Protein AF-A0A2G6JP01-F1 (afdb_monomer_lite)

pLDDT: mean 84.27, std 12.31, range [45.81, 95.88]

Structure (mmCIF, N/CA/C/O backbone):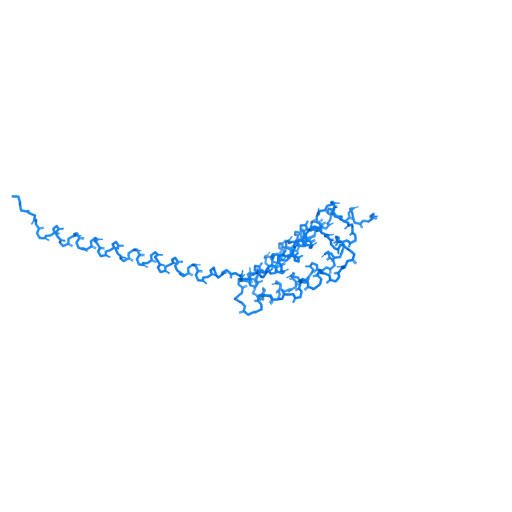
data_AF-A0A2G6JP01-F1
#
_entry.id   AF-A0A2G6JP01-F1
#
loop_
_atom_site.group_PDB
_atom_site.id
_atom_site.type_symbol
_atom_site.label_atom_id
_atom_site.label_alt_id
_atom_site.label_comp_id
_atom_site.label_asym_id
_atom_site.label_entity_id
_atom_site.label_seq_id
_atom_site.pdbx_PDB_ins_code
_atom_site.Cartn_x
_atom_site.Cartn_y
_atom_site.Cartn_z
_atom_site.occupancy
_atom_site.B_iso_or_equiv
_atom_site.auth_seq_id
_atom_site.auth_comp_id
_atom_site.auth_asym_id
_atom_site.auth_atom_id
_atom_site.pdbx_PDB_model_num
ATOM 1 N N . MET A 1 1 ? 12.665 6.155 72.661 1.00 51.53 1 MET A N 1
ATOM 2 C CA . MET A 1 1 ? 12.516 6.424 71.215 1.00 51.53 1 MET A CA 1
ATOM 3 C C . MET A 1 1 ? 11.177 5.849 70.779 1.00 51.53 1 MET A C 1
ATOM 5 O O . MET A 1 1 ? 11.097 4.667 70.488 1.00 51.53 1 MET A O 1
ATOM 9 N N . GLY A 1 2 ? 10.104 6.633 70.898 1.00 56.34 2 GLY A N 1
ATOM 10 C CA . GLY A 1 2 ? 8.747 6.175 70.596 1.00 56.34 2 GLY A CA 1
ATO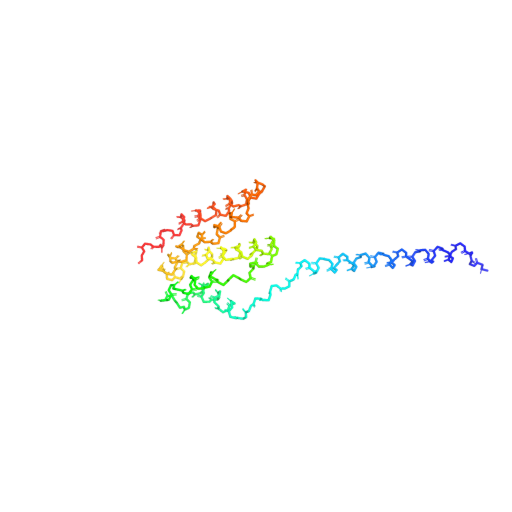M 11 C C . GLY A 1 2 ? 8.394 6.526 69.160 1.00 56.34 2 GLY A C 1
ATOM 12 O O . GLY A 1 2 ? 8.264 7.706 68.843 1.00 56.34 2 GLY A O 1
ATOM 13 N N . PHE A 1 3 ? 8.259 5.524 68.294 1.00 59.69 3 PHE A N 1
ATOM 14 C CA . PHE A 1 3 ? 7.609 5.731 67.006 1.00 59.69 3 PHE A CA 1
ATOM 15 C C . PHE A 1 3 ? 6.141 6.068 67.278 1.00 59.69 3 PHE A C 1
ATOM 17 O O . PHE A 1 3 ? 5.403 5.284 67.871 1.00 59.69 3 PHE A O 1
ATOM 24 N N . SER A 1 4 ? 5.749 7.289 66.926 1.00 76.50 4 SER A N 1
ATOM 25 C CA . SER A 1 4 ? 4.392 7.795 67.113 1.00 76.50 4 SER A CA 1
ATOM 26 C C . SER A 1 4 ? 3.432 7.019 66.209 1.00 76.50 4 SER A C 1
ATOM 28 O O . SER A 1 4 ? 3.738 6.830 65.035 1.00 76.50 4 SER A O 1
ATOM 30 N N . ILE A 1 5 ? 2.271 6.595 66.714 1.00 77.31 5 ILE A N 1
ATOM 31 C CA . ILE A 1 5 ? 1.215 5.879 65.959 1.00 77.31 5 ILE A CA 1
ATOM 32 C C . ILE A 1 5 ? 0.875 6.580 64.629 1.00 77.31 5 ILE A C 1
ATOM 34 O O . ILE A 1 5 ? 0.615 5.932 63.618 1.00 77.31 5 ILE A O 1
ATOM 38 N N . TRP A 1 6 ? 0.991 7.908 64.599 1.00 73.69 6 TRP A N 1
ATOM 39 C CA . TRP A 1 6 ? 0.836 8.741 63.407 1.00 73.69 6 TRP A CA 1
ATOM 40 C C . TRP A 1 6 ? 1.821 8.411 62.273 1.00 73.69 6 TRP A C 1
ATOM 42 O O . TRP A 1 6 ? 1.466 8.517 61.105 1.00 73.69 6 TRP A O 1
ATOM 52 N N . THR A 1 7 ? 3.041 7.974 62.596 1.00 78.25 7 THR A N 1
ATOM 53 C CA . THR A 1 7 ? 4.043 7.559 61.598 1.00 78.25 7 THR A CA 1
ATOM 54 C C . THR A 1 7 ? 3.698 6.218 60.956 1.00 78.25 7 THR A C 1
ATOM 56 O O . THR A 1 7 ? 3.915 6.053 59.761 1.00 78.25 7 THR A O 1
ATOM 59 N N . LEU A 1 8 ? 3.096 5.292 61.709 1.00 77.75 8 LEU A N 1
ATOM 60 C CA . LEU A 1 8 ? 2.646 4.002 61.181 1.00 77.75 8 LEU A CA 1
ATOM 61 C C . LEU A 1 8 ? 1.444 4.183 60.246 1.00 77.75 8 LEU A C 1
ATOM 63 O O . LEU A 1 8 ? 1.469 3.693 59.121 1.00 77.75 8 LEU A O 1
ATOM 67 N N . LEU A 1 9 ? 0.457 4.985 60.659 1.00 80.12 9 LEU A N 1
ATOM 68 C CA . LEU A 1 9 ? -0.710 5.313 59.831 1.00 80.12 9 LEU A CA 1
ATOM 69 C C . LEU A 1 9 ? -0.326 6.052 58.537 1.00 80.12 9 LEU A C 1
ATOM 71 O O . LEU A 1 9 ? -0.903 5.801 57.480 1.00 80.12 9 LEU A O 1
ATOM 75 N N . ALA A 1 10 ? 0.675 6.938 58.594 1.00 85.44 10 ALA A N 1
ATOM 76 C CA . ALA A 1 10 ? 1.185 7.624 57.408 1.00 85.44 10 ALA A CA 1
ATOM 77 C C . ALA A 1 10 ? 1.861 6.657 56.418 1.00 85.44 10 ALA A C 1
ATOM 79 O O . ALA A 1 10 ? 1.671 6.789 55.210 1.00 85.44 10 ALA A O 1
ATOM 80 N N . VAL A 1 11 ? 2.618 5.670 56.910 1.00 84.81 11 VAL A N 1
ATOM 81 C CA . VAL A 1 11 ? 3.265 4.651 56.066 1.00 84.81 11 VAL A CA 1
ATOM 82 C C . VAL A 1 11 ? 2.230 3.740 55.400 1.00 84.81 11 VAL A C 1
ATOM 84 O O . VAL A 1 11 ? 2.350 3.471 54.207 1.00 84.81 11 VAL A O 1
ATOM 87 N N . GLU A 1 12 ? 1.186 3.322 56.119 1.00 88.56 12 GLU A N 1
ATOM 88 C CA . GLU A 1 12 ? 0.093 2.520 55.547 1.00 88.56 12 GLU A CA 1
ATOM 89 C C . GLU A 1 12 ? -0.672 3.277 54.453 1.00 88.56 12 GLU A C 1
ATOM 91 O O . GLU A 1 12 ? -0.951 2.722 53.388 1.00 88.56 12 GLU A O 1
ATOM 96 N N . PHE A 1 13 ? -0.949 4.567 54.667 1.00 89.56 13 PHE A N 1
ATOM 97 C CA . PHE A 1 13 ? -1.611 5.408 53.669 1.00 89.56 13 PHE A CA 1
ATOM 98 C C . PHE A 1 13 ? -0.757 5.600 52.406 1.00 89.56 13 PHE A C 1
ATOM 100 O O . PHE A 1 13 ? -1.264 5.497 51.287 1.00 89.56 13 PHE A O 1
ATOM 107 N N . LEU A 1 14 ? 0.550 5.835 52.568 1.00 89.62 14 LEU A N 1
ATOM 108 C CA . LEU A 1 14 ? 1.482 5.957 51.442 1.00 89.62 14 LEU A CA 1
ATOM 109 C C . LEU A 1 14 ? 1.617 4.643 50.663 1.00 89.62 14 LEU A C 1
ATOM 111 O O . LEU A 1 14 ? 1.666 4.670 49.433 1.00 89.62 14 LEU A O 1
ATOM 115 N N . LEU A 1 15 ? 1.622 3.499 51.354 1.00 89.06 15 LEU A N 1
ATOM 116 C CA . LEU A 1 15 ? 1.643 2.181 50.722 1.00 89.06 15 LEU A CA 1
ATOM 117 C C . LEU A 1 15 ? 0.362 1.933 49.911 1.00 89.06 15 LEU A C 1
ATOM 119 O O . LEU A 1 15 ? 0.437 1.471 48.772 1.00 89.06 15 LEU A O 1
ATOM 123 N N . TYR A 1 16 ? -0.803 2.298 50.453 1.00 90.81 16 TYR A N 1
ATOM 124 C CA . TYR A 1 16 ? -2.081 2.186 49.749 1.00 90.81 16 TYR A CA 1
ATOM 125 C C . TYR A 1 16 ? -2.131 3.075 48.499 1.00 90.81 16 TYR A C 1
ATOM 127 O O . TYR A 1 16 ? -2.524 2.615 47.425 1.00 90.81 16 TYR A O 1
ATOM 135 N N . LEU A 1 17 ? -1.679 4.330 48.606 1.00 91.38 17 LEU A N 1
ATOM 136 C CA . LEU A 1 17 ? -1.608 5.255 47.474 1.00 91.38 17 LEU A CA 1
ATOM 137 C C . LEU A 1 17 ? -0.655 4.744 46.384 1.00 91.38 17 LEU A C 1
ATOM 139 O O . LEU A 1 17 ? -0.989 4.804 45.202 1.00 91.38 17 LEU A O 1
ATOM 143 N N . TYR A 1 18 ? 0.504 4.203 46.769 1.00 90.56 18 TYR A N 1
ATOM 144 C CA . TYR A 1 18 ? 1.461 3.609 45.835 1.00 90.56 18 TYR A CA 1
ATOM 145 C C . TYR A 1 18 ? 0.856 2.417 45.082 1.00 90.56 18 TYR A C 1
ATOM 147 O O . TYR A 1 18 ? 0.928 2.364 43.854 1.00 90.56 18 TYR A O 1
ATOM 155 N N . ILE A 1 19 ? 0.193 1.499 45.794 1.00 89.44 19 ILE A N 1
ATOM 156 C CA . ILE A 1 19 ? -0.500 0.355 45.186 1.00 89.44 19 ILE A CA 1
ATOM 157 C C . ILE A 1 19 ? -1.601 0.836 44.232 1.00 89.44 19 ILE A C 1
ATOM 159 O O . ILE A 1 19 ? -1.688 0.342 43.109 1.00 89.44 19 ILE A O 1
ATOM 163 N N . LEU A 1 20 ? -2.400 1.833 44.626 1.00 90.06 20 LEU A N 1
ATOM 164 C CA . LEU A 1 20 ? -3.456 2.398 43.784 1.00 90.06 20 LEU A CA 1
ATOM 165 C C . LEU A 1 20 ? -2.894 3.005 42.487 1.00 90.06 20 LEU A C 1
ATOM 167 O O . LEU A 1 20 ? -3.437 2.757 41.412 1.00 90.06 20 LEU A O 1
ATOM 171 N N . ILE A 1 21 ? -1.787 3.749 42.566 1.00 87.81 21 ILE A N 1
ATOM 172 C CA . ILE A 1 21 ? -1.107 4.319 41.392 1.00 87.81 21 ILE A CA 1
ATOM 173 C C . ILE A 1 21 ? -0.609 3.208 40.461 1.00 87.81 21 ILE A C 1
ATOM 175 O O . ILE A 1 21 ? -0.822 3.289 39.253 1.00 87.81 21 ILE A O 1
ATOM 179 N N . ILE A 1 22 ? 0.003 2.151 41.002 1.00 86.25 22 ILE A N 1
ATOM 180 C CA . ILE A 1 22 ? 0.460 0.999 40.213 1.00 86.25 22 ILE A CA 1
ATOM 181 C C . ILE A 1 22 ? -0.721 0.304 39.526 1.00 86.25 22 ILE A C 1
ATOM 183 O O . ILE A 1 22 ? -0.646 0.027 38.331 1.00 86.25 22 ILE A O 1
ATOM 187 N N . VAL A 1 23 ? -1.834 0.080 40.232 1.00 87.38 23 VAL A N 1
ATOM 188 C CA . VAL A 1 23 ? -3.054 -0.508 39.653 1.00 87.38 23 VAL A CA 1
ATOM 189 C C . VAL A 1 23 ? -3.607 0.371 38.531 1.00 87.38 23 VAL A C 1
ATOM 191 O O . VAL A 1 23 ? -3.966 -0.151 37.477 1.00 87.38 23 VAL A O 1
ATOM 194 N N . ILE A 1 24 ? -3.625 1.695 38.704 1.00 86.44 24 ILE A N 1
ATOM 195 C CA . ILE A 1 24 ? -4.059 2.642 37.668 1.00 86.44 24 ILE A CA 1
ATOM 196 C C . ILE A 1 24 ? -3.124 2.583 36.454 1.00 86.44 24 ILE A C 1
ATOM 198 O O . ILE A 1 24 ? -3.610 2.458 35.334 1.00 86.44 24 ILE A O 1
ATOM 202 N N . ILE A 1 25 ? -1.802 2.604 36.651 1.00 83.00 25 ILE A N 1
ATOM 203 C CA . ILE A 1 25 ? -0.816 2.505 35.562 1.00 83.00 25 ILE A CA 1
ATOM 204 C C . ILE A 1 25 ? -0.961 1.179 34.813 1.00 83.00 25 ILE A C 1
ATOM 206 O O . ILE A 1 25 ? -0.961 1.176 33.585 1.00 83.00 25 ILE A O 1
ATOM 210 N N . ILE A 1 26 ? -1.131 0.063 35.527 1.00 80.25 26 ILE A N 1
ATOM 211 C CA . ILE A 1 26 ? -1.349 -1.257 34.927 1.00 80.25 26 ILE A CA 1
ATOM 212 C C . ILE A 1 26 ? -2.669 -1.272 34.151 1.00 80.25 26 ILE A C 1
ATOM 214 O O . ILE A 1 26 ? -2.699 -1.735 33.019 1.00 80.25 26 ILE A O 1
ATOM 218 N N . THR A 1 27 ? -3.749 -0.719 34.703 1.00 76.69 27 THR A N 1
ATOM 219 C CA . THR A 1 27 ? -5.068 -0.692 34.048 1.00 76.69 27 THR A CA 1
ATOM 220 C C . THR A 1 27 ? -5.067 0.195 32.799 1.00 76.69 27 THR A C 1
ATOM 222 O O . THR A 1 27 ? -5.588 -0.199 31.753 1.00 76.69 27 THR A O 1
ATOM 225 N N . ILE A 1 28 ? -4.432 1.370 32.869 1.00 74.56 28 ILE A N 1
ATOM 226 C CA . ILE A 1 28 ? -4.231 2.265 31.721 1.00 74.56 28 ILE A CA 1
ATOM 227 C C . ILE A 1 28 ? -3.328 1.587 30.686 1.00 74.56 28 ILE A C 1
ATOM 229 O O . ILE A 1 28 ? -3.656 1.580 29.502 1.00 74.56 28 ILE A O 1
ATOM 233 N N . GLY A 1 29 ? -2.234 0.958 31.122 1.00 68.94 29 GLY A N 1
ATOM 234 C CA . GLY A 1 29 ? -1.308 0.218 30.267 1.00 68.94 29 GLY A CA 1
ATOM 235 C C . GLY A 1 29 ? -1.988 -0.936 29.530 1.00 68.94 29 GLY A C 1
ATOM 236 O O . GLY A 1 29 ? -1.871 -1.031 28.313 1.00 68.94 29 GLY A O 1
ATOM 237 N N . ILE A 1 30 ? -2.783 -1.750 30.231 1.00 62.22 30 ILE A N 1
ATOM 238 C CA . ILE A 1 30 ? -3.590 -2.834 29.653 1.00 62.22 30 ILE A CA 1
ATOM 239 C C . ILE A 1 30 ? -4.611 -2.280 28.653 1.00 62.22 30 ILE A C 1
ATOM 241 O O . ILE A 1 30 ? -4.774 -2.852 27.579 1.00 62.22 30 ILE A O 1
ATOM 245 N N . SER A 1 31 ? -5.253 -1.147 28.951 1.00 57.53 31 SER A N 1
ATOM 246 C CA . SER A 1 31 ? -6.210 -0.501 28.038 1.00 57.53 31 SER A CA 1
ATOM 247 C C . SER A 1 31 ? -5.533 0.002 26.755 1.00 57.53 31 SER A C 1
ATOM 249 O O . SER A 1 31 ? -6.051 -0.205 25.659 1.00 57.53 31 SER A O 1
ATOM 251 N N . VAL A 1 32 ? -4.336 0.589 26.863 1.00 58.81 32 VAL A N 1
ATOM 252 C CA . VAL A 1 32 ? -3.514 1.009 25.712 1.00 58.81 32 VAL A CA 1
ATOM 253 C C . VAL A 1 32 ? -3.027 -0.201 24.903 1.00 58.81 32 VAL A C 1
ATOM 255 O O . VAL A 1 32 ? -3.049 -0.175 23.671 1.00 58.81 32 VAL A O 1
ATOM 258 N N . SER A 1 33 ? -2.643 -1.292 25.567 1.00 54.09 33 SER A N 1
ATOM 259 C CA . SER A 1 33 ? -2.259 -2.551 24.919 1.00 54.09 33 SER A CA 1
ATOM 260 C C . SER A 1 33 ? -3.438 -3.268 24.250 1.00 54.09 33 SER A C 1
ATOM 262 O O . SER A 1 33 ? -3.249 -3.868 23.197 1.00 54.09 33 SER A O 1
ATOM 264 N N . LEU A 1 34 ? -4.656 -3.167 24.794 1.00 52.12 34 LEU A N 1
ATOM 265 C CA . LEU A 1 34 ? -5.887 -3.689 24.182 1.00 52.12 34 LEU A CA 1
ATOM 266 C C . LEU A 1 34 ? -6.320 -2.887 22.948 1.00 52.12 34 LEU A C 1
ATOM 268 O O . LEU A 1 34 ? -6.869 -3.467 22.015 1.00 52.12 34 LEU A O 1
ATOM 272 N N . ILE A 1 35 ? -6.031 -1.583 22.897 1.00 54.25 35 ILE A N 1
ATOM 273 C CA . ILE A 1 35 ? -6.198 -0.769 21.678 1.00 54.25 35 ILE A CA 1
ATOM 274 C C . ILE A 1 35 ? -5.190 -1.208 20.602 1.00 54.25 35 ILE A C 1
ATOM 276 O O . ILE A 1 35 ? -5.514 -1.281 19.412 1.00 54.25 35 ILE A O 1
ATOM 280 N N . ARG A 1 36 ? -3.973 -1.566 21.021 1.00 45.81 36 ARG A N 1
ATOM 281 C CA . ARG A 1 36 ? -2.913 -2.094 20.159 1.00 45.81 36 ARG A CA 1
ATOM 282 C C . ARG A 1 36 ? -3.036 -3.610 19.997 1.00 45.81 36 ARG A C 1
ATOM 284 O O . ARG A 1 36 ? -2.095 -4.348 20.281 1.00 45.81 36 ARG A O 1
ATOM 291 N N . GLN A 1 37 ? -4.178 -4.089 19.505 1.00 49.72 37 GLN A N 1
ATOM 292 C CA . GLN A 1 37 ? -4.237 -5.466 19.021 1.00 49.72 37 GLN A CA 1
ATOM 293 C C . GLN A 1 37 ? -3.185 -5.639 17.915 1.00 49.72 37 GLN A C 1
ATOM 295 O O . GLN A 1 37 ? -3.152 -4.824 16.984 1.00 49.72 37 GLN A O 1
ATOM 300 N N . PRO A 1 38 ? -2.297 -6.647 17.998 1.00 49.22 38 PRO A N 1
ATOM 301 C CA . PRO A 1 38 ? -1.428 -6.962 16.884 1.00 49.22 38 PRO A CA 1
ATOM 302 C C . PRO A 1 38 ? -2.343 -7.389 15.744 1.00 49.22 38 PRO A C 1
ATOM 304 O O . PRO A 1 38 ? -3.005 -8.423 15.823 1.00 49.22 38 PRO A O 1
ATOM 307 N N . VAL A 1 39 ? -2.416 -6.567 14.696 1.00 55.97 39 VAL A N 1
ATOM 308 C CA . VAL A 1 39 ? -2.965 -7.004 13.416 1.00 55.97 39 VAL A CA 1
ATOM 309 C C . VAL A 1 39 ? -2.167 -8.253 13.065 1.00 55.97 39 VAL A C 1
ATOM 311 O O . VAL A 1 39 ? -0.964 -8.164 12.821 1.00 55.97 39 VAL A O 1
ATOM 314 N N . PHE A 1 40 ? -2.803 -9.421 13.152 1.00 56.84 40 PHE A N 1
ATOM 315 C CA . PHE A 1 40 ? -2.217 -10.688 12.738 1.00 56.84 40 PHE A CA 1
ATOM 316 C C . PHE A 1 40 ? -2.108 -10.640 11.214 1.00 56.84 40 PHE A C 1
ATOM 318 O O . PHE A 1 40 ? -2.962 -11.124 10.475 1.00 56.84 40 PHE A O 1
ATOM 325 N N . GLU A 1 41 ? -1.103 -9.915 10.737 1.00 65.38 41 GLU A N 1
ATOM 326 C CA . GLU A 1 41 ? -0.810 -9.779 9.327 1.00 65.38 41 GLU A CA 1
ATOM 327 C C . GLU A 1 41 ? -0.136 -11.079 8.905 1.00 65.38 41 GLU A C 1
ATOM 329 O O . GLU A 1 41 ? 1.016 -11.344 9.260 1.00 65.38 41 GLU A O 1
ATOM 334 N N . SER A 1 42 ? -0.920 -11.930 8.239 1.00 80.69 42 SER A N 1
ATOM 335 C CA . SER A 1 42 ? -0.482 -13.231 7.739 1.00 80.69 42 SER A CA 1
ATOM 336 C C . SER A 1 42 ? 0.821 -13.083 6.953 1.00 80.69 42 SER A C 1
ATOM 338 O O . SER A 1 42 ? 0.967 -12.146 6.166 1.00 80.69 42 SER A O 1
ATOM 340 N N . GLU A 1 43 ? 1.747 -14.029 7.126 1.00 86.44 43 GLU A N 1
ATOM 341 C CA . GLU A 1 43 ? 3.023 -14.083 6.393 1.00 86.44 43 GLU A CA 1
ATOM 342 C C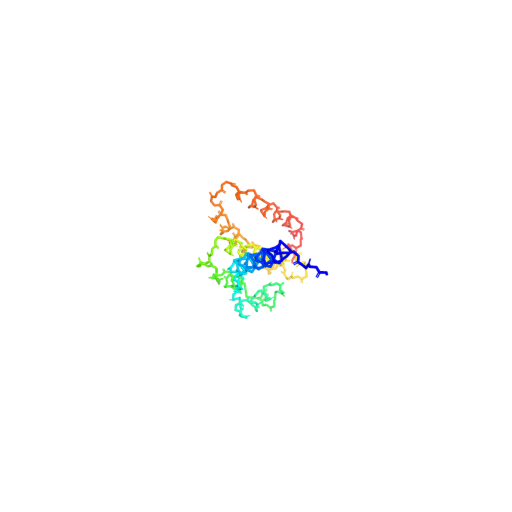 . GLU A 1 43 ? 2.814 -13.966 4.874 1.00 86.44 43 GLU A C 1
ATOM 344 O O . GLU A 1 43 ? 3.592 -13.340 4.160 1.00 86.44 43 GLU A O 1
ATOM 349 N N . TYR A 1 44 ? 1.679 -14.474 4.393 1.00 88.31 44 TYR A N 1
ATOM 350 C CA . TYR A 1 44 ? 1.238 -14.333 3.014 1.00 88.31 44 TYR A CA 1
ATOM 351 C C . TYR A 1 44 ? 1.049 -12.871 2.576 1.00 88.31 44 TYR A C 1
ATOM 353 O O . TYR A 1 44 ? 1.510 -12.483 1.505 1.00 88.31 44 TYR A O 1
ATOM 361 N N . VAL A 1 45 ? 0.404 -12.038 3.399 1.00 89.62 45 VAL A N 1
ATOM 362 C CA . VAL A 1 45 ? 0.158 -10.620 3.082 1.00 89.62 45 VAL A CA 1
ATOM 363 C C . VAL A 1 45 ? 1.471 -9.850 3.038 1.00 89.62 45 VAL A C 1
ATOM 365 O O . VAL A 1 45 ? 1.671 -9.047 2.130 1.00 89.62 45 VAL A O 1
ATOM 368 N N . LYS A 1 46 ? 2.394 -10.146 3.958 1.00 90.94 46 LYS A N 1
ATOM 369 C CA . LYS A 1 46 ? 3.736 -9.551 3.963 1.00 90.94 46 LYS A CA 1
ATOM 370 C C . LYS A 1 46 ? 4.535 -9.942 2.723 1.00 90.94 46 LYS A C 1
ATOM 372 O O . LYS A 1 46 ? 5.158 -9.087 2.101 1.00 90.94 46 LYS A O 1
ATOM 377 N N . ALA A 1 47 ? 4.470 -11.212 2.321 1.00 92.06 47 ALA A N 1
ATOM 378 C CA . ALA A 1 47 ? 5.105 -11.672 1.091 1.00 92.06 47 ALA A CA 1
ATOM 379 C C . ALA A 1 47 ? 4.540 -10.945 -0.141 1.00 92.06 47 ALA A C 1
ATOM 381 O O . ALA A 1 47 ? 5.300 -10.534 -1.015 1.00 92.06 47 ALA A O 1
ATOM 382 N N . LEU A 1 48 ? 3.222 -10.723 -0.199 1.00 92.81 48 LEU A N 1
ATOM 383 C CA . LEU A 1 48 ? 2.606 -9.936 -1.270 1.00 92.81 48 LEU A CA 1
ATOM 384 C C . LEU A 1 48 ? 3.042 -8.466 -1.244 1.00 92.81 48 LEU A C 1
ATOM 386 O O . LEU A 1 48 ? 3.410 -7.938 -2.288 1.00 92.81 48 LEU A O 1
ATOM 390 N N . GLN A 1 49 ? 3.072 -7.822 -0.074 1.00 93.56 49 GLN A N 1
ATOM 391 C CA . GLN A 1 49 ? 3.573 -6.448 0.076 1.00 93.56 49 GLN A CA 1
ATOM 392 C C . GLN A 1 49 ? 5.010 -6.312 -0.423 1.00 93.56 49 GLN A C 1
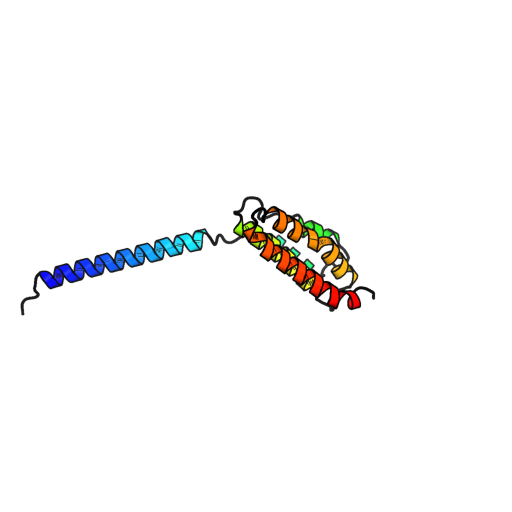ATOM 394 O O . GLN A 1 49 ? 5.319 -5.376 -1.156 1.00 93.56 49 GLN A O 1
ATOM 399 N N . HIS A 1 50 ? 5.874 -7.266 -0.068 1.00 94.31 50 HIS A N 1
ATOM 400 C CA . HIS A 1 50 ? 7.251 -7.307 -0.542 1.00 94.31 50 HIS A CA 1
ATOM 401 C C . HIS A 1 50 ? 7.305 -7.395 -2.071 1.00 94.31 50 HIS A C 1
ATOM 403 O O . HIS A 1 50 ? 7.995 -6.607 -2.715 1.00 94.31 50 HIS A O 1
ATOM 409 N N . LYS A 1 51 ? 6.537 -8.310 -2.674 1.00 94.25 51 LYS A N 1
ATOM 410 C CA . LYS A 1 51 ? 6.469 -8.427 -4.137 1.00 94.25 51 LYS A CA 1
ATOM 411 C C . LYS A 1 51 ? 5.973 -7.141 -4.798 1.00 94.25 51 LYS A C 1
ATOM 413 O O . LYS A 1 51 ? 6.509 -6.771 -5.839 1.00 94.25 51 LYS A O 1
ATOM 418 N N . VAL A 1 52 ? 4.998 -6.451 -4.196 1.00 94.94 52 VAL A N 1
ATOM 419 C CA . VAL A 1 52 ? 4.502 -5.166 -4.706 1.00 94.94 52 VAL A CA 1
ATOM 420 C C . VAL A 1 52 ? 5.573 -4.085 -4.626 1.00 94.94 52 VAL A C 1
ATOM 422 O O . VAL A 1 52 ? 5.837 -3.430 -5.633 1.00 94.94 52 VAL A O 1
ATOM 425 N N . ARG A 1 53 ? 6.241 -3.951 -3.474 1.00 95.81 53 ARG A N 1
ATOM 426 C CA . ARG A 1 53 ? 7.255 -2.916 -3.243 1.00 95.81 53 ARG A CA 1
ATOM 427 C C . ARG A 1 53 ? 8.477 -3.057 -4.145 1.00 95.81 53 ARG A C 1
ATOM 429 O O . ARG A 1 53 ? 9.042 -2.039 -4.532 1.00 95.81 53 ARG A O 1
ATOM 436 N N . TYR A 1 54 ? 8.888 -4.287 -4.450 1.00 94.88 54 TYR A N 1
ATOM 437 C CA . TYR A 1 54 ? 10.108 -4.576 -5.213 1.00 94.88 54 TYR A CA 1
ATOM 438 C C . TYR A 1 54 ? 9.849 -5.072 -6.640 1.00 94.88 54 TYR A C 1
ATOM 440 O O . TYR A 1 54 ? 10.782 -5.515 -7.302 1.00 94.88 54 TYR A O 1
ATOM 448 N N . ALA A 1 55 ? 8.597 -5.038 -7.108 1.00 92.44 55 ALA A N 1
ATOM 449 C CA . ALA A 1 55 ? 8.200 -5.485 -8.446 1.00 92.44 55 ALA A CA 1
ATOM 450 C C . ALA A 1 55 ? 8.718 -6.893 -8.823 1.00 92.44 55 ALA A C 1
ATOM 452 O O . ALA A 1 55 ? 9.045 -7.157 -9.977 1.00 92.44 55 ALA A O 1
ATOM 453 N N . THR A 1 56 ? 8.801 -7.820 -7.858 1.00 90.94 56 THR A N 1
ATOM 454 C CA . THR A 1 56 ? 9.403 -9.155 -8.073 1.00 90.94 56 THR A CA 1
ATOM 455 C C . THR A 1 56 ? 8.636 -9.993 -9.104 1.00 90.94 56 THR A C 1
ATOM 457 O O . THR A 1 56 ? 9.202 -10.891 -9.716 1.00 90.94 56 THR A O 1
ATOM 460 N N . GLU A 1 57 ? 7.353 -9.688 -9.312 1.00 89.69 57 GLU A N 1
ATOM 461 C CA . GLU A 1 57 ? 6.487 -10.305 -10.325 1.00 89.69 57 GLU A CA 1
ATOM 462 C C . GLU A 1 57 ? 5.841 -9.219 -11.201 1.00 89.69 57 GLU A C 1
ATOM 464 O O . GLU A 1 57 ? 4.619 -9.162 -11.346 1.00 89.69 57 GLU A O 1
ATOM 469 N N . ALA A 1 58 ? 6.669 -8.330 -11.765 1.00 83.81 58 ALA A N 1
ATOM 470 C CA . ALA A 1 58 ? 6.215 -7.177 -12.548 1.00 83.81 58 ALA A CA 1
ATOM 471 C C . ALA A 1 58 ? 5.320 -7.536 -13.754 1.00 83.81 58 ALA A C 1
ATOM 473 O O . ALA A 1 58 ? 4.538 -6.704 -14.212 1.00 83.81 58 ALA A O 1
ATOM 474 N N . ASP A 1 59 ? 5.415 -8.768 -14.259 1.00 87.38 59 ASP A N 1
ATOM 475 C CA . ASP A 1 59 ? 4.625 -9.276 -15.388 1.00 87.38 59 ASP A CA 1
ATOM 476 C C . ASP A 1 59 ? 3.192 -9.679 -14.998 1.00 87.38 59 ASP A C 1
ATOM 478 O O . ASP A 1 59 ? 2.362 -9.967 -15.860 1.00 87.38 59 ASP A O 1
ATOM 482 N N . SER A 1 60 ? 2.879 -9.697 -13.698 1.00 88.56 60 SER A N 1
ATOM 483 C CA . SER A 1 60 ? 1.571 -10.082 -13.165 1.00 88.56 60 SER A CA 1
ATOM 484 C C . SER A 1 60 ? 0.881 -8.887 -12.493 1.00 88.56 60 SER A C 1
ATOM 486 O O . SER A 1 60 ? 0.842 -8.795 -11.263 1.00 88.56 60 SER A O 1
ATOM 488 N N . PRO A 1 61 ? 0.280 -7.958 -13.264 1.00 84.88 61 PRO A N 1
ATOM 489 C CA . PRO A 1 61 ? -0.419 -6.794 -12.704 1.00 84.88 61 PRO A CA 1
ATOM 490 C C . PRO A 1 61 ? -1.596 -7.189 -11.795 1.00 84.88 61 PRO A C 1
ATOM 492 O O . PRO A 1 61 ? -1.960 -6.457 -10.872 1.00 84.88 61 PRO A O 1
ATOM 495 N N . SER A 1 62 ? -2.155 -8.392 -11.984 1.00 89.81 62 SER A N 1
ATOM 496 C CA . SER A 1 62 ? -3.173 -8.972 -11.102 1.00 89.81 62 SER A CA 1
ATOM 497 C C . SER A 1 62 ? -2.724 -9.101 -9.647 1.00 89.81 62 SER A C 1
ATOM 499 O O . SER A 1 62 ? -3.577 -9.108 -8.762 1.00 89.81 62 SER A O 1
ATOM 501 N N . LEU A 1 63 ? -1.415 -9.166 -9.377 1.00 92.81 63 LEU A N 1
ATOM 502 C CA . LEU A 1 63 ? -0.873 -9.249 -8.023 1.00 92.81 63 LEU A CA 1
ATOM 503 C C . LEU A 1 63 ? -1.278 -8.040 -7.168 1.00 92.81 63 LEU A C 1
ATOM 505 O O . LEU A 1 63 ? -1.665 -8.221 -6.016 1.00 92.81 63 LEU A O 1
ATOM 509 N N . ILE A 1 64 ? -1.228 -6.826 -7.728 1.00 93.81 64 ILE A N 1
ATOM 510 C CA . ILE A 1 64 ? -1.576 -5.593 -7.005 1.00 93.81 64 ILE A CA 1
ATOM 511 C C . ILE A 1 64 ? -3.057 -5.620 -6.637 1.00 93.81 64 ILE A C 1
ATOM 513 O O . ILE A 1 64 ? -3.421 -5.400 -5.483 1.00 93.81 64 ILE A O 1
ATOM 517 N N . THR A 1 65 ? -3.921 -5.942 -7.602 1.00 92.62 65 THR A N 1
ATOM 518 C CA . THR A 1 65 ? -5.364 -6.040 -7.357 1.00 92.62 65 THR A CA 1
ATOM 519 C C . THR A 1 65 ? -5.693 -7.148 -6.358 1.00 92.62 65 THR A C 1
ATOM 521 O O . THR A 1 65 ? -6.525 -6.938 -5.479 1.00 92.62 65 THR A O 1
ATOM 524 N N . HIS A 1 66 ? -5.027 -8.302 -6.457 1.00 92.75 66 HIS A N 1
ATOM 525 C CA . HIS A 1 66 ? -5.195 -9.415 -5.524 1.00 92.75 66 HIS A CA 1
ATOM 526 C C . HIS A 1 66 ? -4.783 -9.026 -4.106 1.00 92.75 66 HIS A C 1
ATOM 528 O O . HIS A 1 66 ? -5.550 -9.232 -3.173 1.00 92.75 66 HIS A O 1
ATOM 534 N N . TRP A 1 67 ? -3.618 -8.398 -3.941 1.00 94.00 67 TRP A N 1
ATOM 535 C CA . TRP A 1 67 ? -3.152 -7.905 -2.648 1.00 94.00 67 TRP A CA 1
ATOM 536 C C . TRP A 1 67 ? -4.111 -6.873 -2.038 1.00 94.00 67 TRP A C 1
ATOM 538 O O . TRP A 1 67 ? -4.471 -6.998 -0.869 1.00 94.00 67 TRP A O 1
ATOM 548 N N . LEU A 1 68 ? -4.586 -5.906 -2.829 1.00 93.31 68 LEU A N 1
ATOM 549 C CA . LEU A 1 68 ? -5.555 -4.901 -2.375 1.00 93.31 68 LEU A CA 1
ATOM 550 C C . LEU A 1 68 ? -6.918 -5.503 -2.009 1.00 93.31 68 LEU A C 1
ATOM 552 O O . LEU A 1 68 ? -7.619 -4.950 -1.165 1.00 93.31 68 LEU A O 1
ATOM 556 N N . ALA A 1 69 ? -7.305 -6.622 -2.626 1.00 90.94 69 ALA A N 1
ATOM 557 C CA . ALA A 1 69 ? -8.548 -7.322 -2.309 1.00 90.94 69 ALA A CA 1
ATOM 558 C C . ALA A 1 69 ? -8.500 -8.054 -0.957 1.00 90.94 69 ALA A C 1
ATOM 560 O O . ALA A 1 69 ? -9.553 -8.425 -0.428 1.00 90.94 69 ALA A O 1
ATOM 561 N N . ILE A 1 70 ? -7.308 -8.260 -0.382 1.00 89.62 70 ILE A N 1
ATOM 562 C CA . ILE A 1 70 ? -7.156 -8.883 0.933 1.00 89.62 70 ILE A CA 1
ATOM 563 C C . ILE A 1 70 ? -7.534 -7.868 2.011 1.00 89.62 70 ILE A C 1
ATOM 565 O O . ILE A 1 70 ? -6.711 -7.124 2.539 1.00 89.62 70 ILE A O 1
ATOM 569 N N . ASP A 1 71 ? -8.812 -7.877 2.364 1.00 82.19 71 ASP A N 1
ATOM 570 C CA . ASP A 1 71 ? -9.374 -7.015 3.393 1.00 82.19 71 ASP A CA 1
ATOM 571 C C . ASP A 1 71 ? -9.270 -7.678 4.774 1.00 82.19 71 ASP A C 1
ATOM 573 O O . ASP A 1 71 ? -10.219 -8.273 5.293 1.00 82.19 71 ASP A O 1
ATOM 577 N N . THR A 1 72 ? -8.085 -7.590 5.383 1.00 81.81 72 THR A N 1
ATOM 578 C CA . THR A 1 72 ? -7.854 -8.106 6.745 1.00 81.81 72 THR A CA 1
ATOM 579 C C . THR A 1 72 ? -8.498 -7.236 7.826 1.00 81.81 72 THR A C 1
ATOM 581 O O . THR A 1 72 ? -8.538 -7.631 8.994 1.00 81.81 72 THR A O 1
ATOM 584 N N . CYS A 1 73 ? -8.976 -6.040 7.470 1.00 83.94 73 CYS A N 1
ATOM 585 C CA . CYS A 1 73 ? -9.396 -5.021 8.423 1.00 83.94 73 CYS A CA 1
ATOM 586 C C . CYS A 1 73 ? -10.917 -4.817 8.489 1.00 83.94 73 CYS A C 1
ATOM 588 O O . CYS A 1 73 ? -11.378 -4.107 9.379 1.00 83.94 73 CYS A O 1
ATOM 590 N N . ARG A 1 74 ? -11.717 -5.451 7.618 1.00 81.06 74 ARG A N 1
ATOM 591 C CA . ARG A 1 74 ? -13.176 -5.237 7.510 1.00 81.06 74 ARG A CA 1
ATOM 592 C C . ARG A 1 74 ? -13.920 -5.193 8.844 1.00 81.06 74 ARG A C 1
ATOM 594 O O . ARG A 1 74 ? -14.737 -4.298 9.070 1.00 81.06 74 ARG A O 1
ATOM 601 N N . LEU A 1 75 ? -13.630 -6.165 9.709 1.00 82.44 75 LEU A N 1
ATOM 602 C CA . LEU A 1 75 ? -14.279 -6.361 11.011 1.00 82.44 75 LEU A CA 1
ATOM 603 C C . LEU A 1 75 ? -13.642 -5.535 12.144 1.00 82.44 75 LEU A C 1
ATOM 605 O O . LEU A 1 75 ? -14.110 -5.589 13.276 1.00 82.44 75 LEU A O 1
ATOM 609 N N . GLN A 1 76 ? -12.580 -4.782 11.853 1.00 84.44 76 GLN A N 1
ATOM 610 C CA . GLN A 1 76 ? -11.834 -3.989 12.825 1.00 84.44 76 GLN A CA 1
ATOM 611 C C . GLN A 1 76 ? -12.452 -2.596 13.029 1.00 84.44 76 GLN A C 1
ATOM 613 O O . GLN A 1 76 ? -13.261 -2.110 12.232 1.00 84.44 76 GLN A O 1
ATOM 618 N N . GLY A 1 77 ? -12.039 -1.933 14.113 1.00 8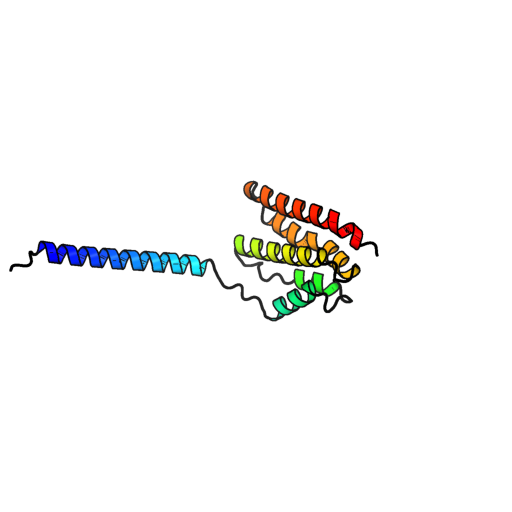5.44 77 GLY A N 1
ATOM 619 C CA . GLY A 1 77 ? -12.449 -0.565 14.435 1.00 85.44 77 GLY A CA 1
ATOM 620 C C . GLY A 1 77 ? -11.973 0.476 13.413 1.00 85.44 77 GLY A C 1
ATOM 621 O O . GLY A 1 77 ? -11.084 0.223 12.600 1.00 85.44 77 GLY A O 1
ATOM 622 N N . PHE A 1 78 ? -12.553 1.679 13.479 1.00 86.31 78 PHE A N 1
ATOM 623 C CA . PHE A 1 78 ? -12.274 2.779 12.544 1.00 86.31 78 PHE A CA 1
ATOM 624 C C . PHE A 1 78 ? -10.772 3.068 12.371 1.00 86.31 78 PHE A C 1
ATOM 626 O O . PHE A 1 78 ? -10.298 3.079 11.237 1.00 86.31 78 PHE A O 1
ATOM 633 N N . GLU A 1 79 ? -10.025 3.230 13.468 1.00 85.56 79 GLU A N 1
ATOM 634 C CA . GLU A 1 79 ? -8.589 3.551 13.417 1.00 85.56 79 GLU A CA 1
ATOM 635 C C . GLU A 1 79 ? -7.758 2.450 12.751 1.00 85.56 79 GLU A C 1
ATOM 637 O O . GLU A 1 79 ? -6.876 2.739 11.947 1.00 85.56 79 GLU A O 1
ATOM 642 N N . HIS A 1 80 ? -8.078 1.178 13.010 1.00 87.50 80 HIS A N 1
ATOM 643 C CA . HIS A 1 80 ? -7.392 0.046 12.378 1.00 87.50 80 HIS A CA 1
ATOM 644 C C . HIS A 1 80 ? -7.635 0.010 10.870 1.00 87.50 80 HIS A C 1
ATOM 646 O O . HIS A 1 80 ? -6.699 -0.194 10.100 1.00 87.50 80 HIS A O 1
ATOM 652 N N . ARG A 1 81 ? -8.873 0.261 10.431 1.00 89.50 81 ARG A N 1
ATOM 653 C CA . ARG A 1 81 ? -9.200 0.328 8.998 1.00 89.50 81 ARG A CA 1
ATOM 654 C C . ARG A 1 81 ? -8.539 1.518 8.317 1.00 89.50 81 ARG A C 1
ATOM 656 O O . ARG A 1 81 ? -7.969 1.365 7.242 1.00 89.50 81 ARG A O 1
ATOM 663 N N . LYS A 1 82 ? -8.561 2.686 8.964 1.00 90.06 82 LYS A N 1
ATOM 664 C CA . LYS A 1 82 ? -7.854 3.879 8.489 1.00 90.06 82 LYS A CA 1
ATOM 665 C C . LYS A 1 82 ? -6.367 3.576 8.306 1.00 90.06 82 LYS A C 1
ATOM 667 O O . LYS A 1 82 ? -5.836 3.783 7.222 1.00 90.06 82 LYS A O 1
ATOM 672 N N . GLN A 1 83 ? -5.719 3.017 9.326 1.00 89.62 83 GLN A N 1
ATOM 673 C CA . GLN A 1 83 ? -4.302 2.674 9.262 1.00 89.62 83 GLN A CA 1
ATOM 674 C C . GLN A 1 83 ? -4.002 1.618 8.186 1.00 89.62 83 GLN A C 1
ATOM 676 O O . GLN A 1 83 ? -2.975 1.704 7.518 1.00 89.62 83 GLN A O 1
ATOM 681 N N . HIS A 1 84 ? -4.882 0.632 7.996 1.00 91.31 84 HIS A N 1
ATOM 682 C CA . HIS A 1 84 ? -4.730 -0.387 6.958 1.00 91.31 84 HIS A CA 1
ATOM 683 C C . HIS A 1 84 ? -4.708 0.228 5.551 1.00 91.31 84 HIS A C 1
ATOM 685 O O . HIS A 1 84 ? -3.748 0.019 4.808 1.00 91.31 84 HIS A O 1
ATOM 691 N N . TYR A 1 85 ? -5.713 1.036 5.203 1.00 93.06 85 TYR A N 1
ATOM 692 C CA . TYR A 1 85 ? -5.775 1.667 3.883 1.00 93.06 85 TYR A CA 1
ATOM 693 C C . TYR A 1 85 ? -4.697 2.740 3.688 1.00 93.06 85 TYR A C 1
ATOM 695 O O . TYR A 1 85 ? -4.157 2.873 2.593 1.00 93.06 85 TYR A O 1
ATOM 703 N N . GLU A 1 86 ? -4.318 3.465 4.744 1.00 93.44 86 GLU A N 1
ATOM 704 C CA . GLU A 1 86 ? -3.181 4.389 4.697 1.00 93.44 86 GLU A CA 1
ATOM 705 C C . GLU A 1 86 ? -1.872 3.660 4.376 1.00 93.44 86 GLU A C 1
ATOM 707 O O . GLU A 1 86 ? -1.118 4.113 3.518 1.00 93.44 86 GLU A O 1
ATOM 712 N N . ARG A 1 87 ? -1.607 2.506 5.003 1.00 93.19 87 ARG A N 1
ATOM 713 C CA . ARG A 1 87 ? -0.420 1.695 4.689 1.00 93.19 87 ARG A CA 1
ATOM 714 C C . ARG A 1 87 ? -0.425 1.211 3.244 1.00 93.19 87 ARG A C 1
ATOM 716 O O . ARG A 1 87 ? 0.615 1.263 2.595 1.00 93.19 87 ARG A O 1
ATOM 723 N N . GLN A 1 88 ? -1.577 0.770 2.735 1.00 94.69 88 GLN A N 1
ATOM 724 C CA . GLN A 1 88 ? -1.703 0.376 1.330 1.00 94.69 88 GLN A CA 1
ATOM 725 C C . GLN A 1 88 ? -1.390 1.546 0.390 1.00 94.69 88 GLN A C 1
ATOM 727 O O . GLN A 1 88 ? -0.614 1.386 -0.550 1.00 94.69 88 GLN A O 1
ATOM 732 N N . PHE A 1 89 ? -1.949 2.727 0.670 1.00 95.88 89 PHE A N 1
ATOM 733 C CA . PHE A 1 89 ? -1.678 3.946 -0.090 1.00 95.88 89 PHE A CA 1
ATOM 734 C C . PHE A 1 89 ? -0.188 4.312 -0.073 1.00 95.88 89 PHE A C 1
ATOM 736 O O . PHE A 1 89 ? 0.394 4.529 -1.131 1.00 95.88 89 PHE A O 1
ATOM 743 N N . ARG A 1 90 ? 0.436 4.336 1.112 1.00 95.50 90 ARG A N 1
ATOM 744 C CA . ARG A 1 90 ? 1.858 4.666 1.291 1.00 95.50 90 ARG A CA 1
ATOM 745 C C . ARG A 1 90 ? 2.763 3.707 0.523 1.00 95.50 90 ARG A C 1
ATOM 747 O O . ARG A 1 90 ? 3.630 4.162 -0.206 1.00 95.50 90 ARG A O 1
ATOM 754 N N . LEU A 1 91 ? 2.507 2.401 0.611 1.00 95.88 91 LEU A N 1
ATOM 755 C CA . LEU A 1 91 ? 3.286 1.398 -0.116 1.00 95.88 91 LEU A CA 1
ATOM 756 C C . LEU A 1 91 ? 3.199 1.610 -1.631 1.00 95.88 91 LEU A C 1
ATOM 758 O O . LEU A 1 91 ? 4.224 1.577 -2.310 1.00 95.88 91 LEU A O 1
ATOM 762 N N . LEU A 1 92 ? 1.997 1.851 -2.167 1.00 95.69 92 LEU A N 1
ATOM 763 C CA . LEU A 1 92 ? 1.829 2.142 -3.593 1.00 95.69 92 LEU A CA 1
ATOM 764 C C . LEU A 1 92 ? 2.542 3.437 -3.988 1.00 95.69 92 LEU A C 1
ATOM 766 O O . LEU A 1 92 ? 3.223 3.448 -5.006 1.00 95.69 92 LEU A O 1
ATOM 770 N N . LEU A 1 93 ? 2.434 4.494 -3.180 1.00 95.00 93 LEU A N 1
ATOM 771 C CA . LEU A 1 93 ? 3.097 5.772 -3.434 1.00 95.00 93 LEU A CA 1
ATOM 772 C C . LEU A 1 93 ? 4.625 5.625 -3.466 1.00 95.00 93 LEU A C 1
ATOM 774 O O . LEU A 1 93 ? 5.256 6.092 -4.411 1.00 95.00 93 LEU A O 1
ATOM 778 N N . ASP A 1 94 ? 5.198 4.914 -2.491 1.00 94.81 94 ASP A N 1
ATOM 779 C CA . ASP A 1 94 ? 6.634 4.621 -2.427 1.00 94.81 94 ASP A CA 1
ATOM 780 C C . ASP A 1 94 ? 7.091 3.793 -3.635 1.00 94.81 94 ASP A C 1
ATOM 782 O O . ASP A 1 94 ? 8.179 4.004 -4.160 1.00 94.81 94 ASP A O 1
ATOM 786 N N . THR A 1 95 ? 6.252 2.860 -4.092 1.00 94.25 95 THR A N 1
ATOM 787 C CA . THR A 1 95 ? 6.529 2.023 -5.270 1.00 94.25 95 THR A CA 1
ATOM 788 C C . THR A 1 95 ? 6.465 2.843 -6.561 1.00 94.25 95 THR A C 1
ATOM 790 O O . THR A 1 95 ? 7.287 2.654 -7.449 1.00 94.25 95 THR A O 1
ATOM 793 N N . ILE A 1 96 ? 5.511 3.771 -6.680 1.00 93.88 96 ILE A N 1
ATOM 794 C CA . ILE A 1 96 ? 5.396 4.669 -7.838 1.00 93.88 96 ILE A CA 1
ATOM 795 C C . ILE A 1 96 ? 6.609 5.596 -7.909 1.00 93.88 96 ILE A C 1
ATOM 797 O O . ILE A 1 96 ? 7.158 5.775 -8.989 1.00 93.88 96 ILE A O 1
ATOM 801 N N . ALA A 1 97 ? 7.041 6.155 -6.777 1.00 91.69 97 ALA A N 1
ATOM 802 C CA . ALA A 1 97 ? 8.171 7.082 -6.711 1.00 91.69 97 ALA A CA 1
ATOM 803 C C . ALA A 1 97 ? 9.544 6.425 -6.951 1.00 91.69 97 ALA A C 1
ATOM 805 O O . ALA A 1 97 ? 10.537 7.132 -7.109 1.00 91.69 97 ALA A O 1
ATOM 806 N N . ASP A 1 98 ? 9.620 5.094 -6.972 1.00 92.25 98 ASP A N 1
ATOM 807 C CA . ASP A 1 98 ? 10.871 4.357 -7.122 1.00 92.25 98 ASP A CA 1
ATOM 808 C C . ASP A 1 98 ? 11.258 4.182 -8.598 1.00 92.25 98 ASP A C 1
ATOM 810 O O . ASP A 1 98 ? 10.837 3.241 -9.272 1.00 92.25 98 ASP A O 1
ATOM 814 N N . GLU A 1 99 ? 12.087 5.092 -9.110 1.00 89.06 99 GLU A N 1
ATOM 815 C CA . GLU A 1 99 ? 12.546 5.099 -10.507 1.00 89.06 99 GLU A CA 1
ATOM 816 C C . GLU A 1 99 ? 13.350 3.852 -10.915 1.00 89.06 99 GLU A C 1
ATOM 818 O O . GLU A 1 99 ? 13.506 3.597 -12.109 1.00 89.06 99 GLU A O 1
ATOM 823 N N . LEU A 1 100 ? 13.829 3.049 -9.956 1.00 90.44 100 LEU A N 1
ATOM 824 C CA . LEU A 1 100 ? 14.521 1.790 -10.244 1.00 90.44 100 LEU A CA 1
ATOM 825 C C . LEU A 1 100 ? 13.555 0.674 -10.663 1.00 90.44 100 LEU A C 1
ATOM 827 O O . LEU A 1 100 ? 13.991 -0.349 -11.194 1.00 90.44 100 LEU A O 1
ATOM 831 N N . LEU A 1 101 ? 12.251 0.850 -10.425 1.00 91.50 101 LEU A N 1
ATOM 832 C CA . LEU A 1 101 ? 11.233 -0.122 -10.800 1.00 91.50 101 LEU A CA 1
ATOM 833 C C . LEU A 1 101 ? 10.750 0.083 -12.245 1.00 91.50 101 LEU A C 1
ATOM 835 O O . LEU A 1 101 ? 10.668 1.219 -12.731 1.00 91.50 101 LEU A O 1
ATOM 839 N N . PRO A 1 102 ? 10.336 -1.003 -12.927 1.00 90.56 102 PRO A N 1
ATOM 840 C CA . PRO A 1 102 ? 9.815 -0.923 -14.287 1.00 90.56 102 PRO A CA 1
ATOM 841 C C . PRO A 1 102 ? 8.653 0.070 -14.417 1.00 90.56 102 PRO A C 1
ATOM 843 O O . PRO A 1 102 ? 7.732 0.078 -13.595 1.00 90.56 102 PRO A O 1
ATOM 846 N N . GLY A 1 103 ? 8.665 0.885 -15.477 1.00 89.62 103 GLY A N 1
ATOM 847 C CA . GLY A 1 103 ? 7.642 1.910 -15.711 1.00 89.62 103 GLY A CA 1
ATOM 848 C C . GLY A 1 103 ? 6.223 1.340 -15.782 1.00 89.62 103 GLY A C 1
ATOM 849 O O . GLY A 1 103 ? 5.302 1.906 -15.197 1.00 89.62 103 GLY A O 1
ATOM 850 N N . HIS A 1 104 ? 6.039 0.170 -16.405 1.00 90.50 104 HIS A N 1
ATOM 851 C CA . HIS A 1 104 ? 4.732 -0.495 -16.473 1.00 90.50 104 HIS A CA 1
ATOM 852 C C . HIS A 1 104 ? 4.211 -0.921 -15.096 1.00 90.50 104 HIS A C 1
ATOM 854 O O . HIS A 1 104 ? 3.014 -0.806 -14.839 1.00 90.50 104 HIS A O 1
ATOM 860 N N . TRP A 1 105 ? 5.096 -1.359 -14.193 1.00 93.38 105 TRP A N 1
ATOM 861 C CA . TRP A 1 105 ? 4.722 -1.707 -12.822 1.00 93.38 105 TRP A CA 1
ATOM 862 C C . TRP A 1 105 ? 4.289 -0.471 -12.041 1.00 93.38 105 TRP A C 1
ATOM 864 O O . TRP A 1 105 ? 3.241 -0.475 -11.397 1.00 93.38 105 TRP A O 1
ATOM 874 N N . ARG A 1 106 ? 5.057 0.617 -12.160 1.00 93.06 106 ARG A N 1
ATOM 875 C CA . ARG A 1 106 ? 4.720 1.906 -11.549 1.00 93.06 106 ARG A CA 1
ATOM 876 C C . ARG A 1 106 ? 3.385 2.446 -12.061 1.00 93.06 106 ARG A C 1
ATOM 878 O O . ARG A 1 106 ? 2.558 2.853 -11.249 1.00 93.06 106 ARG A O 1
ATOM 885 N N . ASN A 1 107 ? 3.138 2.369 -13.369 1.00 91.38 107 ASN A N 1
ATOM 886 C CA . ASN A 1 107 ? 1.848 2.721 -13.968 1.00 91.38 107 ASN A CA 1
ATOM 887 C C . ASN A 1 107 ? 0.714 1.848 -13.410 1.00 91.38 107 ASN A C 1
ATOM 889 O O . ASN A 1 107 ? -0.320 2.373 -13.015 1.00 91.38 107 ASN A O 1
ATOM 893 N N . CYS A 1 108 ? 0.925 0.538 -13.261 1.00 92.81 108 CYS A N 1
ATOM 894 C CA . CYS A 1 108 ? -0.082 -0.342 -12.669 1.00 92.81 108 CYS A CA 1
ATOM 895 C C . CYS A 1 108 ? -0.374 -0.004 -11.192 1.00 92.81 108 CYS A C 1
ATOM 897 O O . CYS A 1 108 ? -1.531 -0.022 -10.760 1.00 92.81 108 CYS A O 1
ATOM 899 N N . CYS A 1 109 ? 0.649 0.340 -10.405 1.00 93.94 109 CYS A N 1
ATOM 900 C CA . CYS A 1 109 ? 0.475 0.825 -9.035 1.00 93.94 109 CYS A CA 1
ATOM 901 C C . CYS A 1 109 ? -0.316 2.140 -9.003 1.00 93.94 109 CYS A C 1
ATOM 903 O O . CYS A 1 109 ? -1.234 2.280 -8.190 1.00 93.94 109 CYS A O 1
ATOM 905 N N . LEU A 1 110 ? -0.004 3.072 -9.908 1.00 92.94 110 LEU A N 1
ATOM 906 C CA . LEU A 1 110 ? -0.717 4.338 -10.063 1.00 92.94 110 LEU A CA 1
ATOM 907 C C . LEU A 1 110 ? -2.188 4.114 -10.438 1.00 92.94 110 LEU A C 1
ATOM 909 O O . LEU A 1 110 ? -3.074 4.686 -9.807 1.00 92.94 110 LEU A O 1
ATOM 913 N N . ASP A 1 111 ? -2.468 3.195 -11.359 1.00 93.25 111 ASP A N 1
ATOM 914 C CA . ASP A 1 111 ? -3.827 2.800 -11.738 1.00 93.25 111 ASP A CA 1
ATOM 915 C C . ASP A 1 111 ? -4.609 2.160 -10.585 1.00 93.25 111 ASP A C 1
ATOM 917 O O . ASP A 1 111 ? -5.828 2.068 -10.646 1.00 93.25 111 ASP A O 1
ATOM 921 N N . ASN A 1 112 ? -3.955 1.696 -9.518 1.00 94.69 112 ASN A N 1
ATOM 922 C CA . ASN A 1 112 ? -4.627 1.073 -8.378 1.00 94.69 112 ASN A CA 1
ATOM 923 C C . ASN A 1 112 ? -4.634 1.945 -7.109 1.00 94.69 112 ASN A C 1
ATOM 925 O O . ASN A 1 112 ? -5.377 1.633 -6.174 1.00 94.69 112 ASN A O 1
ATOM 929 N N . ILE A 1 113 ? -3.889 3.058 -7.068 1.00 95.00 113 ILE A N 1
ATOM 930 C CA . ILE A 1 113 ? -3.731 3.892 -5.860 1.00 95.00 113 ILE A CA 1
ATOM 931 C C . ILE A 1 113 ? -5.020 4.592 -5.415 1.00 95.00 113 ILE A C 1
ATOM 933 O O . ILE A 1 113 ? -5.184 4.920 -4.238 1.00 95.00 113 ILE A O 1
ATOM 937 N N . TYR A 1 114 ? -5.981 4.781 -6.324 1.00 93.12 114 TYR A N 1
ATOM 938 C CA . TYR A 1 114 ? -7.271 5.372 -5.973 1.00 93.12 114 TYR A CA 1
ATOM 939 C C . TYR A 1 114 ? -8.112 4.458 -5.074 1.00 93.12 114 TYR A C 1
ATOM 941 O O . TYR A 1 114 ? -8.976 4.960 -4.360 1.00 93.12 114 TYR A O 1
ATOM 949 N N . ARG A 1 115 ? -7.884 3.135 -5.086 1.00 94.12 115 ARG A N 1
ATOM 950 C CA . ARG A 1 115 ? -8.661 2.163 -4.298 1.00 94.12 115 ARG A CA 1
ATOM 951 C C . ARG A 1 115 ? -8.523 2.400 -2.786 1.00 94.12 115 ARG A C 1
ATOM 953 O O . ARG A 1 115 ? -9.551 2.654 -2.157 1.00 94.12 115 ARG A O 1
ATOM 960 N N . PRO A 1 116 ? -7.311 2.405 -2.186 1.00 93.94 116 PRO A N 1
ATOM 961 C CA . PRO A 1 116 ? -7.167 2.701 -0.760 1.00 93.94 116 PRO A CA 1
ATOM 962 C C . PRO A 1 116 ? -7.627 4.121 -0.412 1.00 93.94 116 PRO A C 1
ATOM 964 O O . PRO A 1 116 ? -8.231 4.337 0.635 1.00 93.94 116 PRO A O 1
ATOM 967 N N . LEU A 1 117 ? -7.422 5.093 -1.306 1.00 92.81 117 LEU A N 1
ATOM 968 C CA . LEU A 1 117 ? -7.876 6.467 -1.095 1.00 92.81 117 LEU A CA 1
ATOM 969 C C . LEU A 1 117 ? -9.410 6.590 -1.090 1.00 92.81 117 LEU A C 1
ATOM 971 O O . LEU A 1 117 ? -9.969 7.357 -0.305 1.00 92.81 117 LEU A O 1
ATOM 975 N N . ALA A 1 118 ? -10.101 5.842 -1.952 1.00 92.25 118 ALA A N 1
ATOM 976 C CA . ALA A 1 118 ? -11.557 5.786 -1.986 1.00 92.25 118 ALA A CA 1
ATOM 977 C C . ALA A 1 118 ? -12.109 5.169 -0.697 1.00 92.25 118 ALA A C 1
ATOM 979 O O . ALA A 1 118 ? -13.040 5.722 -0.113 1.00 92.25 118 ALA A O 1
ATOM 980 N N . GLU A 1 119 ? -11.505 4.086 -0.207 1.00 92.38 119 GLU A N 1
ATOM 981 C CA . GLU A 1 119 ? -11.903 3.466 1.059 1.00 92.38 119 GLU A CA 1
ATOM 982 C C . GLU A 1 119 ? -11.626 4.377 2.265 1.00 92.38 119 GLU A C 1
ATOM 984 O O . GLU A 1 119 ? -12.503 4.553 3.112 1.00 92.38 119 GLU A O 1
ATOM 989 N N . LEU A 1 120 ? -10.481 5.070 2.303 1.00 91.50 120 LEU A N 1
ATOM 990 C CA . LEU A 1 120 ? -10.214 6.113 3.301 1.00 91.50 120 LEU A CA 1
ATOM 991 C C . LEU A 1 120 ? -11.272 7.221 3.267 1.00 91.50 120 LEU A C 1
ATOM 993 O O . LEU A 1 120 ? -11.776 7.611 4.320 1.00 91.50 120 LEU A O 1
ATOM 997 N N . ASN A 1 121 ? -11.653 7.682 2.072 1.00 91.12 121 ASN A N 1
ATOM 998 C CA . ASN A 1 121 ? -12.676 8.713 1.908 1.00 91.12 121 ASN A CA 1
ATOM 999 C C . ASN A 1 121 ? -14.056 8.245 2.414 1.00 91.12 121 ASN A C 1
ATOM 1001 O O . ASN A 1 121 ? -14.788 9.008 3.045 1.00 91.12 121 ASN A O 1
ATOM 1005 N N . ARG A 1 122 ? -14.407 6.971 2.183 1.00 89.25 122 ARG A N 1
ATOM 1006 C CA . ARG A 1 122 ? -15.643 6.362 2.704 1.00 89.25 122 ARG A CA 1
ATOM 1007 C C . ARG A 1 122 ? -15.634 6.286 4.230 1.00 89.25 122 ARG A C 1
ATOM 1009 O O . ARG A 1 122 ? -16.646 6.587 4.864 1.00 89.25 122 ARG A O 1
ATOM 1016 N N . LEU A 1 123 ? -14.496 5.931 4.829 1.00 87.69 123 LEU A N 1
ATOM 1017 C CA . LEU A 1 123 ? -14.332 5.927 6.284 1.00 87.69 123 LEU A CA 1
ATOM 1018 C C . LEU A 1 123 ? -14.449 7.345 6.874 1.00 87.69 123 LEU A C 1
ATOM 1020 O O . LEU A 1 123 ? -15.041 7.524 7.938 1.00 87.69 123 LEU A O 1
ATOM 1024 N N . SER A 1 124 ? -13.940 8.368 6.185 1.00 81.19 124 SER A N 1
ATOM 1025 C CA . SER A 1 124 ? -13.914 9.767 6.631 1.00 81.19 124 SER A CA 1
ATOM 1026 C C . SER A 1 124 ? -15.212 10.548 6.373 1.00 81.19 124 SER A C 1
ATOM 1028 O O . SER A 1 124 ? -15.170 11.715 5.985 1.00 81.19 124 SER A O 1
ATOM 1030 N N . SER A 1 125 ? -16.381 9.952 6.624 1.00 72.38 125 SER A N 1
ATOM 1031 C CA . SER A 1 125 ? -17.680 10.628 6.421 1.00 72.38 125 SER A CA 1
ATOM 1032 C C . SER A 1 125 ? -17.902 11.852 7.335 1.00 72.38 125 SER A C 1
ATOM 1034 O O . SER A 1 125 ? -18.863 12.594 7.151 1.00 72.38 125 SER A O 1
ATOM 1036 N N . ARG A 1 126 ? -17.023 12.087 8.322 1.00 72.06 126 ARG A N 1
ATOM 1037 C CA . ARG A 1 126 ? -17.047 13.272 9.194 1.00 72.06 126 ARG A CA 1
ATOM 1038 C C . ARG A 1 126 ? -16.205 14.417 8.605 1.00 72.06 126 ARG A C 1
ATOM 1040 O O . ARG A 1 126 ? -15.099 14.149 8.132 1.00 72.06 126 ARG A O 1
ATOM 1047 N N . PRO A 1 127 ? -16.659 15.682 8.710 1.00 67.62 127 PRO A N 1
ATOM 1048 C CA . PRO A 1 127 ? -15.933 16.855 8.204 1.00 67.62 127 PRO A CA 1
ATOM 1049 C C . PRO A 1 127 ? -14.495 16.958 8.729 1.00 67.62 127 PRO A C 1
ATOM 1051 O O . PRO A 1 127 ? -13.584 17.285 7.975 1.00 67.62 127 PRO A O 1
ATOM 1054 N N . ASP A 1 128 ? -14.277 16.586 9.992 1.00 69.81 128 ASP A N 1
ATOM 1055 C CA . ASP A 1 128 ? -12.979 16.666 10.680 1.00 69.81 128 ASP A CA 1
ATOM 1056 C C . ASP A 1 128 ? -11.885 15.807 10.016 1.00 69.81 128 ASP A C 1
ATOM 1058 O O . ASP A 1 128 ? -10.694 16.075 10.154 1.00 69.81 128 ASP A O 1
ATOM 1062 N N . HIS A 1 129 ? -12.275 14.769 9.270 1.00 73.50 129 HIS A N 1
ATOM 1063 C CA . HIS A 1 129 ? -11.349 13.845 8.612 1.00 73.50 129 HIS A CA 1
ATOM 1064 C C . HIS A 1 129 ? -11.071 14.209 7.144 1.00 73.50 129 HIS A C 1
ATOM 1066 O O . HIS A 1 129 ? -10.220 13.583 6.513 1.00 73.50 129 HIS A O 1
ATOM 1072 N N . GLN A 1 130 ? -11.740 15.228 6.595 1.00 82.50 130 GLN A N 1
ATOM 1073 C CA . GLN A 1 130 ? -11.573 15.636 5.197 1.00 82.50 130 GLN A CA 1
ATOM 1074 C C . GLN A 1 130 ? -10.198 16.259 4.939 1.00 82.50 130 GLN A C 1
ATOM 1076 O O . GLN A 1 130 ? -9.557 15.923 3.945 1.00 82.50 130 GLN A O 1
ATOM 1081 N N . SER A 1 131 ? -9.689 17.085 5.861 1.00 86.62 131 SER A N 1
ATOM 1082 C CA . SER A 1 131 ? -8.354 17.700 5.753 1.00 86.62 131 SER A CA 1
ATOM 1083 C C . SER A 1 131 ? -7.243 16.663 5.563 1.00 86.62 131 SER A C 1
ATOM 1085 O O . SER A 1 131 ? -6.313 16.872 4.789 1.00 86.62 131 SER A O 1
ATOM 1087 N N . TYR A 1 132 ? -7.373 15.510 6.220 1.00 88.38 132 TYR A N 1
ATOM 1088 C CA . TYR A 1 132 ? -6.430 14.403 6.091 1.00 88.38 132 TYR A CA 1
ATOM 1089 C C . TYR A 1 132 ? -6.465 13.765 4.690 1.00 88.38 132 TYR A C 1
ATOM 1091 O O . TYR A 1 132 ? -5.419 13.547 4.082 1.00 88.38 132 TYR A O 1
ATOM 1099 N N . ILE A 1 133 ? -7.656 13.536 4.125 1.00 90.94 133 ILE A N 1
ATOM 1100 C CA . ILE A 1 133 ? -7.796 13.019 2.752 1.00 90.94 133 ILE A CA 1
ATOM 1101 C C . ILE A 1 133 ? -7.260 14.017 1.723 1.00 90.94 133 ILE A C 1
ATOM 1103 O O . ILE A 1 133 ? -6.612 13.614 0.753 1.00 90.94 133 ILE A O 1
ATOM 1107 N N . TYR A 1 134 ? -7.493 15.316 1.931 1.00 90.69 134 TYR A N 1
ATOM 1108 C CA . TYR A 1 134 ? -6.921 16.363 1.085 1.00 90.69 134 TYR A CA 1
ATOM 1109 C C . TYR A 1 134 ? -5.395 16.333 1.095 1.00 90.69 134 TYR A C 1
ATOM 1111 O O . TYR A 1 134 ? -4.793 16.432 0.028 1.00 90.69 134 TYR A O 1
ATOM 1119 N N . HIS A 1 135 ? -4.779 16.129 2.261 1.00 92.06 135 HIS A N 1
ATOM 1120 C C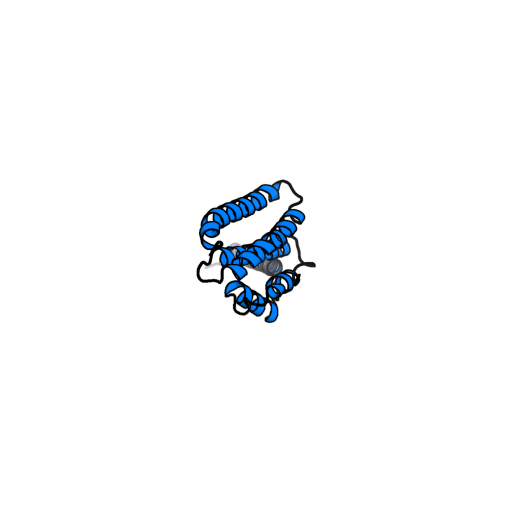A . HIS A 1 135 ? -3.328 16.004 2.362 1.00 92.06 135 HIS A CA 1
ATOM 1121 C C . HIS A 1 135 ? -2.795 14.821 1.541 1.00 92.06 135 HIS A C 1
ATOM 1123 O O . HIS A 1 135 ? -1.869 14.997 0.755 1.00 92.06 135 HIS A O 1
ATOM 1129 N N . LEU A 1 136 ? -3.397 13.630 1.658 1.00 92.69 136 LEU A N 1
ATOM 1130 C CA . LEU A 1 136 ? -2.967 12.455 0.882 1.00 92.69 136 LEU A CA 1
ATOM 1131 C C . LEU A 1 136 ? -3.121 12.663 -0.632 1.00 92.69 136 LEU A C 1
ATOM 1133 O O . LEU A 1 136 ? -2.258 12.265 -1.410 1.00 92.69 136 LEU A O 1
ATOM 1137 N N . ARG A 1 137 ? -4.209 13.312 -1.063 1.00 93.50 137 ARG A N 1
ATOM 1138 C CA . ARG A 1 137 ? -4.428 13.663 -2.477 1.00 93.50 137 ARG A CA 1
ATOM 1139 C C . ARG A 1 137 ? -3.399 14.653 -2.991 1.00 93.50 137 ARG A C 1
ATOM 1141 O O . ARG A 1 137 ? -2.909 14.499 -4.104 1.00 93.50 137 ARG A O 1
ATOM 1148 N N . TYR A 1 138 ? -3.105 15.674 -2.195 1.00 93.25 138 TYR A N 1
ATOM 1149 C CA . TYR A 1 138 ? -2.093 16.660 -2.533 1.00 93.25 138 TYR A CA 1
ATOM 1150 C C . TYR A 1 138 ? -0.725 15.994 -2.691 1.00 93.25 138 TYR A C 1
ATOM 1152 O O . TYR A 1 138 ? -0.062 16.203 -3.701 1.00 93.25 138 TYR A O 1
ATOM 1160 N N . GLU A 1 139 ? -0.350 15.132 -1.746 1.00 93.31 139 GLU A N 1
ATOM 1161 C CA . GLU A 1 139 ? 0.897 14.371 -1.790 1.00 93.31 139 GLU A CA 1
ATOM 1162 C C . GLU A 1 139 ? 0.989 13.497 -3.048 1.00 93.31 139 GLU A C 1
ATOM 1164 O O . GLU A 1 139 ? 1.977 13.580 -3.771 1.00 93.31 139 GLU A O 1
ATOM 1169 N N . LEU A 1 140 ? -0.073 12.749 -3.373 1.00 93.00 140 LEU A N 1
ATOM 1170 C CA . LEU A 1 140 ? -0.142 11.972 -4.612 1.00 93.00 140 LEU A CA 1
ATOM 1171 C C . LEU A 1 140 ? 0.071 12.852 -5.847 1.00 93.00 140 LEU A C 1
ATOM 1173 O O . LEU A 1 140 ? 0.876 12.510 -6.706 1.00 93.00 140 LEU A O 1
ATOM 1177 N N . ASN A 1 141 ? -0.630 13.983 -5.940 1.00 92.06 141 ASN A N 1
ATOM 1178 C CA . ASN A 1 141 ? -0.513 14.885 -7.085 1.00 92.06 141 ASN A CA 1
ATOM 1179 C C . ASN A 1 141 ? 0.906 15.439 -7.230 1.00 92.06 141 ASN A C 1
ATOM 1181 O O . ASN A 1 141 ? 1.421 15.499 -8.345 1.00 92.06 141 ASN A O 1
ATOM 1185 N N . MET A 1 142 ? 1.542 15.809 -6.116 1.00 91.19 142 MET A N 1
ATOM 1186 C CA . MET A 1 142 ? 2.925 16.277 -6.121 1.00 91.19 142 MET A CA 1
ATOM 1187 C C . MET A 1 142 ? 3.873 15.174 -6.587 1.00 91.19 142 MET A C 1
ATOM 1189 O O . MET A 1 142 ? 4.648 15.402 -7.511 1.00 91.19 142 MET A O 1
ATOM 1193 N N . THR A 1 143 ? 3.780 13.970 -6.019 1.00 88.88 143 THR A N 1
ATOM 1194 C CA . THR A 1 143 ? 4.612 12.833 -6.433 1.00 88.88 143 THR A CA 1
ATOM 1195 C C . THR A 1 143 ? 4.402 12.505 -7.907 1.00 88.88 143 THR A C 1
ATOM 1197 O O . THR A 1 143 ? 5.371 12.428 -8.653 1.00 88.88 143 THR A O 1
ATOM 1200 N N . CYS A 1 144 ? 3.157 12.398 -8.374 1.00 87.25 144 CYS A N 1
ATOM 1201 C CA . CYS A 1 144 ? 2.867 12.162 -9.786 1.00 87.25 144 CYS A CA 1
ATOM 1202 C C . CYS A 1 144 ? 3.489 13.237 -10.679 1.00 87.25 144 CYS A C 1
ATOM 1204 O O . CYS A 1 144 ? 4.126 12.896 -11.667 1.00 87.25 144 CYS A O 1
ATOM 1206 N N . HIS A 1 145 ? 3.375 14.518 -10.323 1.00 85.31 145 HIS A N 1
ATOM 1207 C CA . HIS A 1 145 ? 3.972 15.598 -11.108 1.00 85.31 145 HIS A CA 1
ATOM 1208 C C . HIS A 1 145 ? 5.487 15.411 -11.313 1.00 85.31 145 HIS A C 1
ATOM 1210 O O . HIS A 1 145 ? 5.997 15.693 -12.394 1.00 85.31 145 HIS A O 1
ATOM 1216 N N . TYR A 1 146 ? 6.212 14.915 -10.308 1.00 83.19 146 TYR A N 1
ATOM 1217 C CA . TYR A 1 146 ? 7.646 14.638 -10.444 1.00 83.19 146 TYR A CA 1
ATOM 1218 C C . TYR A 1 146 ? 7.929 13.362 -11.238 1.00 83.19 146 TYR A C 1
ATOM 1220 O O . TYR A 1 146 ? 8.818 13.343 -12.086 1.00 83.19 146 TYR A O 1
ATOM 1228 N N . VAL A 1 147 ? 7.156 12.308 -10.995 1.00 83.12 147 VAL A N 1
ATOM 1229 C CA . VAL A 1 147 ? 7.461 10.965 -11.498 1.00 83.12 147 VAL A CA 1
ATOM 1230 C C . VAL A 1 147 ? 6.928 10.738 -12.920 1.00 83.12 147 VAL A C 1
ATOM 1232 O O . VAL A 1 147 ? 7.464 9.902 -13.645 1.00 83.12 147 VAL A O 1
ATOM 1235 N N . LEU A 1 148 ? 5.925 11.506 -13.370 1.00 76.31 148 LEU A N 1
ATOM 1236 C CA . LEU A 1 148 ? 5.333 11.409 -14.715 1.00 76.31 148 LEU A CA 1
ATOM 1237 C C . LEU A 1 148 ? 6.364 11.535 -15.841 1.00 76.31 148 LEU A C 1
ATOM 1239 O O . LEU A 1 148 ? 6.239 10.848 -16.852 1.00 76.31 148 LEU A O 1
ATOM 1243 N N . HIS A 1 149 ? 7.418 12.330 -15.651 1.00 69.81 149 HIS A N 1
ATOM 1244 C CA . HIS A 1 149 ? 8.514 12.432 -16.617 1.00 69.81 149 HIS A CA 1
ATOM 1245 C C . HIS A 1 149 ? 9.287 11.115 -16.802 1.00 69.81 149 HIS A C 1
ATOM 1247 O O . HIS A 1 149 ? 9.801 10.852 -17.885 1.00 69.81 149 HIS A O 1
ATOM 1253 N N . GLY A 1 150 ? 9.344 10.271 -15.769 1.00 68.25 150 GLY A N 1
ATOM 1254 C CA . GLY A 1 150 ? 9.989 8.959 -15.801 1.00 68.25 150 GLY A CA 1
ATOM 1255 C C . GLY A 1 150 ? 9.047 7.800 -16.142 1.00 68.25 150 GLY A C 1
ATOM 1256 O O . GLY A 1 150 ? 9.481 6.653 -16.073 1.00 68.25 150 GLY A O 1
ATOM 1257 N N . LEU A 1 151 ? 7.767 8.056 -16.445 1.00 66.06 151 LEU A N 1
ATOM 1258 C CA . LEU A 1 151 ? 6.760 7.029 -16.770 1.00 66.06 151 LEU A CA 1
ATOM 1259 C C . LEU A 1 151 ? 6.498 6.880 -18.282 1.00 66.06 151 LEU A C 1
ATOM 1261 O O . LEU A 1 151 ? 5.791 5.958 -18.683 1.00 66.06 151 LEU A O 1
ATOM 1265 N N . THR A 1 152 ? 7.047 7.774 -19.112 1.00 60.09 152 THR A N 1
ATOM 1266 C CA . THR A 1 152 ? 6.831 7.838 -20.573 1.00 60.09 152 THR A CA 1
ATOM 1267 C C . THR A 1 152 ? 7.923 7.168 -21.420 1.00 60.09 152 THR A C 1
ATOM 1269 O O . THR A 1 152 ? 7.935 7.351 -22.636 1.00 60.09 152 THR A O 1
ATOM 1272 N N . HIS A 1 153 ? 8.839 6.422 -20.801 1.00 47.97 153 HIS A N 1
ATOM 1273 C CA . HIS A 1 153 ? 9.898 5.652 -21.465 1.00 47.97 153 HIS A CA 1
ATOM 1274 C C . HIS A 1 153 ? 9.680 4.152 -21.273 1.00 47.97 153 HIS A C 1
ATOM 1276 O O . HIS A 1 153 ? 10.040 3.407 -22.210 1.00 47.97 153 HIS A O 1
#

Organism: Neptuniibacter caesariensis (NCBI:txid207954)

Radius of gyration: 25.02 Å; chains: 1; bounding box: 32×32×93 Å

Secondary structure (DSSP, 8-state):
----HHHHHHHHHHHHHHHHHHHHHHHHHHHHHHHS------HHHHHHHHHHHTTTTTT-THHHHHHHH--SSTTS-HHHHHHHHHHHHHHHHHHHT-TTS-HHHHHHHHHHTHHHHHHHHHHT-SGGGHHHHHHHHHHHHHHHHHHGGGS--

Sequence (153 aa):
MGFSIWTLLAVEFLLYLYILIIVIIITIGISVSLIRQPVFESEYVKALQHKVRYATEADSPSLITHWLAIDTCRLQGFEHRKQHYERQFRLLLDTIADELLPGHWRNCCLDNIYRPLAELNRLSSRPDHQSYIYHLRYELNMTCHYVLHGLTH

Foldseek 3Di:
DDDDPVNVVVVVVVVVVVVVVVVVCVVVVVVVVVVVDPLPCDPVLVVLLVCLLQVVPVVCLVSLVVSLPPCSPPPDDLVSLLVVLVVNLVSLLNSLLDLVDDLSSSVSSVVCNVPSLVSNVVSPPDPVCVVVSVVSVVSSVVSCVVSVVSNPD